Protein AF-A0A921U6K7-F1 (afdb_monomer)

Foldseek 3Di:
DDPPPPPPPDPPLLDPPDPVVLVVLLVLLVVLLPCLCVVPVVCSDSVNLSVLCSVVSNDSVSSSVVVVVVSVVCVVVVLVPQDPVNQDVQVVVLCQKDWDPDAPPVRATEIEGEVLRDGPDDPVSVVSVVSNVVVVSQVVCPPPPDSDYHYHYDCVNPDPVPDPDDPDPDDD

Sequence (172 aa):
MTYLLKSRSEPTQLLPASSEEQQRKINEVRELLGDLPTEMPNFLSDATIRRFLRARNWSTTKATKSLKETTSWRRHYKPEKIRWESIADSENEAKRAYIPDYLDKNGRMVFVTLPAIKTKTSEKDHLKYLVYNLETLLMYSEDAEEECIVWISDFQGWAISNNKTFPRATNE

Organism: Sorghum bicolor (NCBI:txid4558)

Radius of gyration: 19.39 Å; Cα contacts (8 Å, |Δi|>4): 149; chains: 1; bounding box: 47×39×42 Å

Solvent-accessible surface area (backbone atoms only — not comparable to full-atom values): 10598 Å² total; per-residue (Å²): 138,83,81,75,78,73,76,72,73,73,76,78,72,61,65,64,93,42,73,67,53,48,52,51,48,45,50,52,29,48,62,77,51,55,70,52,43,77,77,40,48,85,68,57,29,74,68,47,47,47,50,41,21,60,78,40,59,59,31,48,70,58,20,41,53,52,52,53,53,50,50,53,48,40,72,74,70,38,65,91,71,63,49,76,90,74,48,60,65,64,57,60,75,59,56,35,53,49,69,65,99,56,58,48,100,83,70,27,50,40,39,40,33,32,78,45,59,84,68,96,68,52,73,67,53,54,51,50,50,50,52,41,52,53,56,52,51,51,67,74,36,75,84,45,96,61,85,53,72,45,78,46,74,50,57,74,87,53,54,82,90,70,62,78,78,72,80,73,84,74,87,127

Structure (mmCIF, N/CA/C/O backbone):
data_AF-A0A921U6K7-F1
#
_entry.id   AF-A0A921U6K7-F1
#
loop_
_atom_site.group_PDB
_atom_site.id
_atom_site.type_symbol
_atom_site.label_atom_id
_atom_site.label_alt_id
_atom_site.label_comp_id
_atom_site.label_asym_id
_atom_site.label_entity_id
_atom_site.label_seq_id
_atom_site.pdbx_PDB_ins_code
_atom_site.Cartn_x
_atom_site.Cartn_y
_atom_site.Cartn_z
_atom_site.occupancy
_atom_site.B_iso_or_equiv
_atom_site.auth_seq_id
_atom_site.auth_comp_id
_atom_site.auth_asym_id
_atom_site.auth_atom_id
_atom_site.pdbx_PDB_model_num
ATOM 1 N N . MET A 1 1 ? 28.336 -23.690 16.631 1.00 35.72 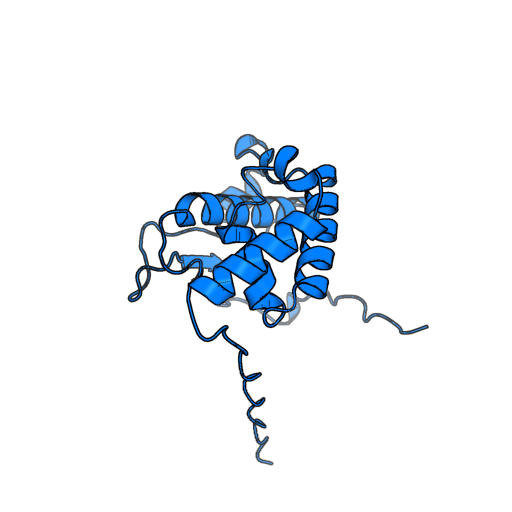1 MET A N 1
ATOM 2 C CA . MET A 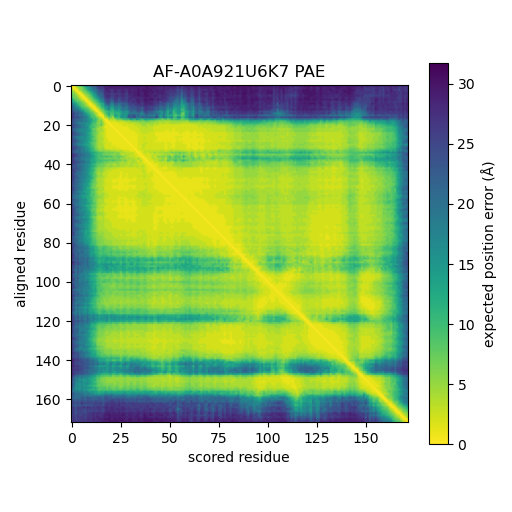1 1 ? 27.828 -22.314 16.829 1.00 35.72 1 MET A CA 1
ATOM 3 C C . MET A 1 1 ? 26.431 -22.247 16.227 1.00 35.72 1 MET A C 1
ATOM 5 O O . MET A 1 1 ? 26.268 -21.927 15.059 1.00 35.72 1 MET A O 1
ATOM 9 N N . THR A 1 2 ? 25.437 -22.692 16.990 1.00 33.91 2 THR A N 1
ATOM 10 C CA . THR A 1 2 ? 24.021 -22.731 16.609 1.00 33.91 2 THR A CA 1
ATOM 11 C C . THR A 1 2 ? 23.442 -21.339 16.820 1.00 33.91 2 THR A C 1
ATOM 13 O O . THR A 1 2 ? 23.264 -20.904 17.956 1.00 33.91 2 THR A O 1
ATOM 16 N N . TYR A 1 3 ? 23.181 -20.612 15.736 1.00 43.56 3 TYR A N 1
ATOM 17 C CA . TYR A 1 3 ? 22.435 -19.362 15.819 1.00 43.56 3 TYR A CA 1
ATOM 18 C C . TYR A 1 3 ? 20.974 -19.710 16.091 1.00 43.56 3 TYR A C 1
ATOM 20 O O . TYR A 1 3 ? 20.212 -20.031 15.181 1.00 43.56 3 TYR A O 1
ATOM 28 N N . LEU A 1 4 ? 20.612 -19.704 17.375 1.00 46.97 4 LEU A N 1
ATOM 29 C CA . LEU A 1 4 ? 19.230 -19.721 17.826 1.00 46.97 4 LEU A CA 1
ATOM 30 C C . LEU A 1 4 ? 18.518 -18.537 17.156 1.00 46.97 4 LEU A C 1
ATOM 32 O O . LEU A 1 4 ? 18.721 -17.380 17.533 1.00 46.97 4 LEU A O 1
ATOM 36 N N . LEU A 1 5 ? 17.682 -18.825 16.158 1.00 47.53 5 LEU A N 1
ATOM 37 C CA . LEU A 1 5 ? 16.597 -17.940 15.761 1.00 47.53 5 LEU A CA 1
ATOM 38 C C . LEU A 1 5 ? 15.717 -17.794 16.999 1.00 47.53 5 LEU A C 1
ATOM 40 O O . LEU A 1 5 ? 14.878 -18.643 17.290 1.00 47.53 5 LEU A O 1
ATOM 44 N N . LYS A 1 6 ? 15.960 -16.743 17.782 1.00 36.84 6 LYS A N 1
ATOM 45 C CA . LYS A 1 6 ? 15.029 -16.314 18.816 1.00 36.84 6 LYS A CA 1
ATOM 46 C C . LYS A 1 6 ? 13.746 -15.992 18.064 1.00 36.84 6 LYS A C 1
ATOM 48 O O . LYS A 1 6 ? 13.697 -14.984 17.358 1.00 36.84 6 LYS A O 1
ATOM 53 N N . SER A 1 7 ? 12.760 -16.886 18.136 1.00 40.59 7 SER A N 1
ATOM 54 C CA . SER A 1 7 ? 11.432 -16.638 17.594 1.00 40.59 7 SER A CA 1
ATOM 55 C C . SER A 1 7 ? 10.987 -15.311 18.182 1.00 40.59 7 SER A C 1
ATOM 57 O O . SER A 1 7 ? 10.797 -15.188 19.396 1.00 40.59 7 SER A O 1
ATOM 59 N N . ARG A 1 8 ? 10.924 -14.281 17.340 1.00 40.19 8 ARG A N 1
ATOM 60 C CA . ARG A 1 8 ? 10.270 -13.033 17.698 1.00 40.19 8 ARG A CA 1
ATOM 61 C C . ARG A 1 8 ? 8.877 -13.465 18.130 1.00 40.19 8 ARG A C 1
ATOM 63 O O . ARG A 1 8 ? 8.170 -14.051 17.318 1.00 40.19 8 ARG A O 1
ATOM 70 N N . SER A 1 9 ? 8.542 -13.288 19.408 1.00 44.34 9 SER A N 1
ATOM 71 C CA . SER A 1 9 ? 7.172 -13.474 19.870 1.00 44.34 9 SER A CA 1
ATOM 72 C C . SER A 1 9 ? 6.302 -12.703 18.892 1.00 44.34 9 SER A C 1
ATOM 74 O O . SER A 1 9 ? 6.539 -11.500 18.708 1.00 44.34 9 SER A O 1
ATOM 76 N N . GLU A 1 10 ? 5.390 -13.392 18.206 1.00 42.91 10 GLU A N 1
ATOM 77 C CA . GLU A 1 10 ? 4.382 -12.707 17.412 1.00 42.91 10 GLU A CA 1
ATOM 78 C C . GLU A 1 10 ? 3.791 -11.633 18.323 1.00 42.91 10 GLU A C 1
ATOM 80 O O . GLU A 1 10 ? 3.433 -11.947 19.464 1.00 42.91 10 GLU A O 1
ATOM 85 N N . PRO A 1 11 ? 3.794 -10.349 17.923 1.00 43.12 11 PRO A N 1
ATOM 86 C CA . PRO A 1 11 ? 3.078 -9.363 18.703 1.00 43.12 11 PRO A CA 1
ATOM 87 C C . PRO A 1 11 ? 1.648 -9.880 18.768 1.00 43.12 11 PRO A C 1
ATOM 89 O O . PRO A 1 11 ? 1.015 -10.002 17.720 1.00 43.12 11 PRO A O 1
ATOM 92 N N . THR A 1 12 ? 1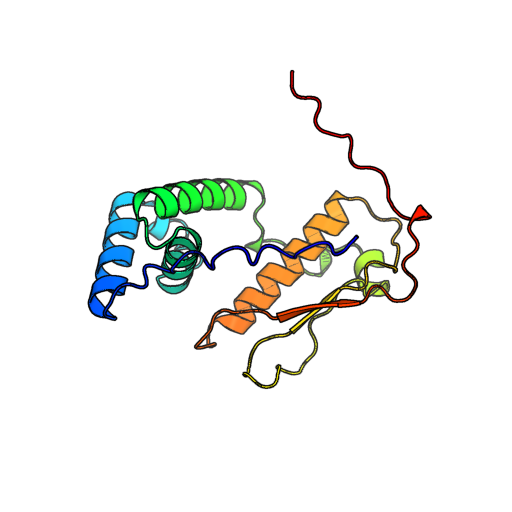.186 -10.252 19.966 1.00 44.00 12 THR A N 1
ATOM 93 C CA . THR A 1 12 ? -0.192 -10.668 20.203 1.00 44.00 12 THR A CA 1
ATOM 94 C C . THR A 1 12 ? -1.061 -9.597 19.572 1.00 44.00 12 THR A C 1
ATOM 96 O O . THR A 1 12 ? -1.116 -8.467 20.066 1.00 44.00 12 THR A O 1
ATOM 99 N N . GLN A 1 13 ? -1.643 -9.902 18.413 1.00 54.22 13 GLN A N 1
ATOM 100 C CA . GLN A 1 13 ? -2.524 -8.964 17.753 1.00 54.22 13 GLN A CA 1
ATOM 101 C C . GLN A 1 13 ? -3.701 -8.817 18.708 1.00 54.22 13 GLN A C 1
ATOM 103 O O . GLN A 1 13 ? -4.446 -9.768 18.929 1.00 54.22 13 GLN A O 1
ATOM 108 N N . LEU A 1 14 ? -3.828 -7.642 19.327 1.00 58.09 14 LEU A N 1
ATOM 109 C CA . LEU A 1 14 ? -5.025 -7.236 20.056 1.00 58.09 14 LEU A CA 1
ATOM 110 C C . LEU A 1 14 ? -6.133 -7.048 19.016 1.00 58.09 14 LEU A C 1
ATOM 112 O O . LEU A 1 14 ? -6.479 -5.924 18.654 1.00 58.09 14 LEU A O 1
ATOM 116 N N . LEU A 1 15 ? -6.596 -8.154 18.440 1.00 62.56 15 LEU A N 1
ATOM 117 C CA . LEU A 1 15 ? -7.763 -8.186 17.584 1.00 62.56 15 LEU A CA 1
ATOM 118 C C . LEU A 1 15 ? -8.952 -7.791 18.472 1.00 62.56 15 LEU A C 1
ATOM 120 O O . LEU A 1 15 ? -9.125 -8.387 19.537 1.00 62.56 15 LEU A O 1
ATOM 124 N N . PRO A 1 16 ? -9.740 -6.771 18.095 1.00 61.25 16 PRO A N 1
ATOM 125 C CA . PRO A 1 16 ? -10.990 -6.463 18.765 1.00 61.25 16 PRO A CA 1
ATOM 126 C C . PRO A 1 16 ? -11.854 -7.714 18.758 1.00 61.25 16 PRO A C 1
ATOM 128 O O . PRO A 1 16 ? -11.897 -8.432 17.754 1.00 61.25 16 PRO A O 1
ATOM 131 N N . ALA A 1 17 ? -12.510 -7.974 19.882 1.00 65.38 17 ALA A N 1
ATOM 132 C CA . ALA A 1 17 ? -13.136 -9.263 20.139 1.00 65.38 17 ALA A CA 1
ATOM 133 C C . ALA A 1 17 ? -14.384 -9.502 19.268 1.00 65.38 17 ALA A C 1
ATOM 135 O O . ALA A 1 17 ? -14.794 -10.648 19.097 1.00 65.38 17 ALA A O 1
ATOM 136 N N . SER A 1 18 ? -14.979 -8.442 18.701 1.00 84.25 18 SER A N 1
ATOM 137 C CA . SER A 1 18 ? -16.191 -8.508 17.875 1.00 84.25 18 SER A CA 1
ATOM 138 C C . SER A 1 18 ? -16.169 -7.541 16.683 1.00 84.25 18 SER A C 1
ATOM 140 O O . SER A 1 18 ? -15.473 -6.523 16.694 1.00 84.25 18 SER A O 1
ATOM 142 N N . SER A 1 19 ? -16.981 -7.836 15.659 1.00 86.69 19 SER A N 1
ATOM 143 C CA . SER A 1 19 ? -17.200 -6.959 14.493 1.00 86.69 19 SER A CA 1
ATOM 144 C C . SER A 1 19 ? -17.686 -5.558 14.901 1.00 86.69 19 SER A C 1
ATOM 146 O O . SER A 1 19 ? -17.226 -4.551 14.363 1.00 86.69 19 SER A O 1
ATOM 148 N N . GLU A 1 20 ? -18.532 -5.476 15.930 1.00 91.44 20 GLU A N 1
ATOM 149 C CA . GLU A 1 20 ? -19.031 -4.210 16.480 1.00 91.44 20 GLU A CA 1
ATOM 150 C C . GLU A 1 20 ? -17.907 -3.352 17.074 1.00 91.44 20 GLU A C 1
ATOM 152 O O . GLU A 1 20 ? -17.852 -2.141 16.850 1.00 91.44 20 GLU A O 1
ATOM 157 N N . GLU A 1 21 ? -16.964 -3.968 17.795 1.00 91.56 21 GLU A N 1
ATOM 158 C CA . GLU A 1 21 ? -15.826 -3.247 18.362 1.00 91.56 21 GLU A CA 1
ATOM 159 C C . GLU A 1 21 ? -14.890 -2.720 17.263 1.00 91.56 21 GLU A C 1
ATOM 161 O O . GLU A 1 21 ? -14.382 -1.597 17.358 1.00 91.56 21 GLU A O 1
ATOM 166 N N . GLN A 1 22 ? -14.699 -3.500 16.192 1.00 91.25 22 GLN A N 1
ATOM 167 C CA . GLN A 1 22 ? -13.954 -3.051 15.016 1.00 91.25 22 GLN A CA 1
ATOM 168 C C . GLN A 1 22 ? -14.621 -1.829 14.380 1.00 91.25 22 GLN A C 1
ATOM 170 O O . GLN A 1 22 ? -13.938 -0.835 14.120 1.00 91.25 22 GLN A O 1
ATOM 175 N N . GLN A 1 23 ? -15.944 -1.868 14.193 1.00 94.25 23 GLN A N 1
ATOM 176 C CA . GLN A 1 23 ? -16.688 -0.753 13.610 1.00 94.25 23 GLN A CA 1
ATOM 177 C C . GLN A 1 23 ? -16.638 0.496 14.497 1.00 94.25 23 GLN A C 1
ATOM 179 O O . GLN A 1 23 ? -16.431 1.599 13.990 1.00 94.25 23 GLN A O 1
ATOM 184 N N . ARG A 1 24 ? -16.729 0.337 15.824 1.00 95.81 24 ARG A N 1
ATOM 185 C CA . ARG A 1 24 ? -16.574 1.450 16.773 1.00 95.81 24 ARG A CA 1
ATOM 186 C C . ARG A 1 24 ? -15.219 2.141 16.612 1.00 95.81 24 ARG A C 1
ATOM 188 O O . ARG A 1 24 ? -15.168 3.364 16.536 1.00 95.81 24 ARG A O 1
ATOM 195 N N . LYS A 1 25 ? -14.129 1.371 16.515 1.00 96.19 25 LYS A N 1
ATOM 196 C CA . LYS A 1 25 ? -12.780 1.931 16.321 1.00 96.19 25 LYS A CA 1
ATOM 197 C C . LYS A 1 25 ? -12.615 2.618 14.967 1.00 96.19 25 LYS A C 1
ATOM 199 O O . LYS A 1 25 ? -11.897 3.611 14.885 1.00 96.19 25 LYS A O 1
ATOM 204 N N . ILE A 1 26 ? -13.257 2.110 13.915 1.00 95.50 26 ILE A N 1
ATOM 205 C CA . ILE A 1 26 ? -13.253 2.771 12.604 1.00 95.50 26 ILE A CA 1
ATOM 206 C C . ILE A 1 26 ? -13.964 4.127 12.688 1.00 95.50 26 ILE A C 1
ATOM 208 O O . ILE A 1 26 ? -13.420 5.126 12.218 1.00 95.50 26 ILE A O 1
ATOM 212 N N . ASN A 1 27 ? -15.128 4.182 13.338 1.00 96.19 27 ASN A N 1
ATOM 213 C CA . ASN A 1 27 ? -15.878 5.424 13.528 1.00 96.19 27 ASN A CA 1
ATOM 214 C C . ASN A 1 27 ? -15.092 6.444 14.371 1.00 96.19 27 ASN A C 1
ATOM 216 O O . ASN A 1 27 ? -14.997 7.601 13.979 1.00 96.19 27 ASN A O 1
ATOM 220 N N . GLU A 1 28 ? -14.434 6.007 15.448 1.00 97.38 28 GLU A N 1
ATOM 221 C CA . GLU A 1 28 ? -13.559 6.872 16.256 1.00 97.38 28 GLU A CA 1
ATOM 222 C C . GLU A 1 28 ? -12.417 7.470 15.414 1.00 97.38 28 GLU A C 1
ATOM 224 O O . GLU A 1 28 ? -12.132 8.664 15.486 1.00 97.38 28 GLU A O 1
ATOM 229 N N . VAL A 1 29 ? -11.773 6.668 14.555 1.00 97.62 29 VAL A N 1
ATOM 230 C CA . VAL A 1 29 ? -10.746 7.187 13.638 1.00 97.62 29 VAL A CA 1
ATOM 231 C C . VAL A 1 29 ? -11.338 8.188 12.645 1.00 97.62 29 VAL A C 1
ATOM 233 O O . VAL A 1 29 ? -10.699 9.205 12.383 1.00 97.62 29 VAL A O 1
ATOM 236 N N . ARG A 1 30 ? -12.543 7.951 12.110 1.00 95.75 30 ARG A N 1
ATOM 237 C CA . ARG A 1 30 ? -13.216 8.918 11.223 1.00 95.75 30 ARG A CA 1
ATOM 238 C C . ARG A 1 30 ? -13.439 10.260 11.908 1.00 95.75 30 ARG A C 1
ATOM 240 O O . ARG A 1 30 ? -13.102 11.284 11.324 1.00 95.75 30 ARG A O 1
ATOM 247 N N . GLU A 1 31 ? -13.924 10.252 13.144 1.00 96.12 31 GLU A N 1
ATOM 248 C CA . GLU A 1 31 ? -14.103 11.475 13.933 1.00 96.12 31 GLU A CA 1
ATOM 249 C C . GLU A 1 31 ? -12.769 12.216 14.127 1.00 96.12 31 GLU A C 1
ATOM 251 O O . GLU A 1 31 ? -12.680 13.419 13.888 1.00 96.12 31 GLU A O 1
ATOM 256 N N . LEU A 1 32 ? -11.689 11.497 14.461 1.00 97.06 32 LEU A N 1
ATOM 257 C CA . LEU A 1 32 ?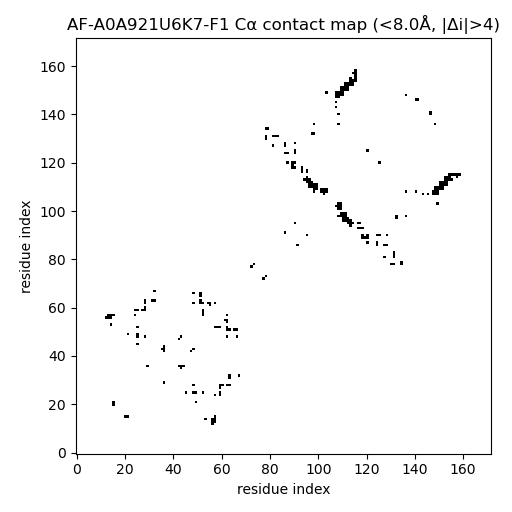 -10.349 12.080 14.639 1.00 97.06 32 LEU A CA 1
ATOM 258 C C . LEU A 1 32 ? -9.711 12.606 13.336 1.00 97.06 32 LEU A C 1
ATOM 260 O O . LEU A 1 32 ? -8.780 13.431 13.372 1.00 97.06 32 LEU A O 1
ATOM 264 N N . LEU A 1 33 ? -10.159 12.110 12.181 1.00 95.94 33 LEU A N 1
ATOM 265 C CA . LEU A 1 33 ? -9.744 12.591 10.865 1.00 95.94 33 LEU A CA 1
ATOM 266 C C . LEU A 1 33 ? -10.451 13.895 10.465 1.00 95.94 33 LEU A C 1
ATOM 268 O O . LEU A 1 33 ? -9.894 14.622 9.641 1.00 95.94 33 LEU A O 1
ATOM 272 N N . GLY A 1 34 ? -11.599 14.224 11.066 1.00 93.19 34 GLY A N 1
ATOM 273 C CA . GLY A 1 34 ? -12.382 15.416 10.729 1.00 93.19 34 GLY A CA 1
ATOM 274 C C . GLY A 1 34 ? -12.876 15.370 9.283 1.00 93.19 34 GLY A C 1
ATOM 275 O O . GLY A 1 34 ? -13.397 14.350 8.845 1.00 93.19 34 GLY A O 1
ATOM 276 N N . ASP A 1 35 ? -12.656 16.443 8.521 1.00 90.88 35 ASP A N 1
ATOM 277 C CA . ASP A 1 35 ? -13.157 16.578 7.141 1.00 90.88 35 ASP A CA 1
ATOM 278 C C . ASP A 1 35 ? -12.333 15.824 6.081 1.00 90.88 35 ASP A C 1
ATOM 280 O O . ASP A 1 35 ? -12.715 15.773 4.911 1.00 90.88 35 ASP A O 1
ATOM 284 N N . LEU A 1 36 ? -11.201 15.217 6.456 1.00 87.81 36 LEU A N 1
ATOM 285 C CA . LEU A 1 36 ? -10.327 14.506 5.511 1.00 87.81 36 LEU A CA 1
ATOM 286 C C . LEU A 1 36 ? -11.041 13.407 4.696 1.00 87.81 36 LEU A C 1
ATOM 288 O O . LEU A 1 36 ? -10.774 13.317 3.496 1.00 87.81 36 LEU A O 1
ATOM 292 N N . PRO A 1 37 ? -11.939 12.579 5.271 1.00 82.12 37 PRO A N 1
ATOM 293 C CA . PRO A 1 37 ? -12.675 11.573 4.506 1.00 82.12 37 PRO A CA 1
ATOM 294 C C . PRO A 1 37 ? -13.568 12.170 3.414 1.00 82.12 37 PRO A C 1
ATOM 296 O O . PRO A 1 37 ? -13.780 11.519 2.398 1.00 82.12 37 PRO A O 1
ATOM 299 N N . THR A 1 38 ? -14.040 13.409 3.574 1.00 83.94 38 THR A N 1
ATOM 300 C CA . THR A 1 38 ? -14.814 14.120 2.544 1.00 83.94 38 THR A CA 1
ATOM 301 C C . THR A 1 38 ? -13.933 14.535 1.365 1.00 83.94 38 THR A C 1
ATOM 303 O O . THR A 1 38 ? -14.388 14.556 0.225 1.00 83.94 38 THR A O 1
ATOM 306 N N . GLU A 1 39 ? -12.656 14.834 1.614 1.00 86.31 39 GLU A N 1
ATOM 307 C CA . GLU A 1 39 ? -11.693 15.200 0.570 1.00 86.31 39 GLU A CA 1
ATOM 308 C C . GLU A 1 39 ? -11.223 13.989 -0.248 1.00 86.31 39 GLU A C 1
ATOM 310 O O . GLU A 1 39 ? -11.048 14.088 -1.463 1.00 86.31 39 GLU A O 1
ATOM 315 N N . MET A 1 40 ? -11.004 12.843 0.406 1.00 88.19 40 MET A N 1
ATOM 316 C CA . MET A 1 40 ? -10.483 11.627 -0.230 1.00 88.19 40 MET A CA 1
ATOM 317 C C . MET A 1 40 ? -11.332 10.386 0.097 1.00 88.19 40 MET A C 1
ATOM 319 O O . MET A 1 40 ? -10.802 9.423 0.664 1.00 88.19 40 MET A O 1
ATOM 323 N N . PRO A 1 41 ? -12.625 10.364 -0.279 1.00 86.50 41 PRO A N 1
ATOM 324 C CA . PRO A 1 41 ? -13.568 9.328 0.152 1.00 86.50 41 PRO A CA 1
ATOM 325 C C . PRO A 1 41 ? -13.171 7.923 -0.309 1.00 86.50 41 PRO A C 1
ATOM 327 O O . PRO A 1 41 ? -13.255 6.978 0.469 1.00 86.50 41 PRO A O 1
ATOM 330 N N . ASN A 1 42 ? -12.652 7.791 -1.535 1.00 86.00 42 ASN A N 1
ATOM 331 C CA . ASN A 1 42 ? -12.233 6.494 -2.078 1.00 86.00 42 ASN A CA 1
ATOM 332 C C . ASN A 1 42 ? -11.049 5.904 -1.297 1.00 86.00 42 ASN A C 1
ATOM 334 O O . ASN A 1 42 ? -11.003 4.707 -1.031 1.00 86.00 42 ASN A O 1
ATOM 338 N N . PHE A 1 43 ? -10.086 6.747 -0.904 1.00 89.94 43 PHE A N 1
ATOM 339 C CA . PHE A 1 43 ? -8.929 6.290 -0.137 1.00 89.94 43 PHE A CA 1
ATOM 340 C C . PHE A 1 43 ? -9.291 6.038 1.329 1.00 89.94 43 PHE A C 1
ATOM 342 O O . PHE A 1 43 ? -8.894 5.017 1.878 1.00 89.94 43 PHE A O 1
ATOM 349 N N . LEU A 1 44 ? -10.052 6.931 1.969 1.00 92.50 44 LEU A N 1
ATOM 350 C CA . LEU A 1 44 ? -10.406 6.859 3.395 1.00 92.50 44 LEU A CA 1
ATOM 351 C C . LEU A 1 44 ? -11.685 6.038 3.656 1.00 92.50 44 LEU A C 1
ATOM 353 O O . LEU A 1 44 ? -12.512 6.390 4.501 1.00 92.50 44 LEU A O 1
ATOM 357 N N . SER A 1 45 ? -11.826 4.918 2.947 1.00 90.94 45 SER A N 1
ATOM 358 C CA . SER A 1 45 ? -12.893 3.932 3.138 1.00 90.94 45 SER A CA 1
ATOM 359 C C . SER A 1 45 ? -12.755 3.168 4.469 1.00 90.94 45 SER A C 1
ATOM 361 O O . SER A 1 45 ? -11.685 3.154 5.087 1.00 90.94 45 SER A O 1
ATOM 363 N N . ASP A 1 46 ? -13.824 2.486 4.912 1.00 90.69 46 ASP A N 1
ATOM 364 C CA . ASP A 1 46 ? -13.784 1.597 6.095 1.00 90.69 46 ASP A CA 1
ATOM 365 C C . ASP A 1 46 ? -12.658 0.563 5.987 1.00 90.69 46 ASP A C 1
ATOM 367 O O . ASP A 1 46 ? -11.933 0.312 6.950 1.00 90.69 46 ASP A O 1
ATOM 371 N N . ALA A 1 47 ? -12.506 -0.002 4.790 1.00 87.62 47 ALA A N 1
ATOM 372 C CA . ALA A 1 47 ? -11.489 -0.971 4.412 1.00 87.62 47 ALA A CA 1
ATOM 373 C C . ALA A 1 47 ? -10.068 -0.431 4.671 1.00 87.62 47 ALA A C 1
ATOM 375 O O . ALA A 1 47 ? -9.299 -1.009 5.447 1.00 87.62 47 ALA A O 1
ATOM 376 N N . THR A 1 48 ? -9.740 0.753 4.143 1.00 90.62 48 THR A N 1
ATOM 377 C CA . THR A 1 48 ? -8.436 1.387 4.392 1.00 90.62 48 THR A CA 1
ATOM 378 C C . THR A 1 48 ? -8.237 1.735 5.864 1.00 90.62 48 THR A C 1
ATOM 380 O O . THR A 1 48 ? -7.176 1.449 6.425 1.00 90.62 48 THR A O 1
ATOM 383 N N . ILE A 1 49 ? -9.240 2.311 6.534 1.00 93.62 49 ILE A N 1
ATOM 384 C CA . ILE A 1 49 ? -9.125 2.651 7.961 1.00 93.62 49 ILE A CA 1
ATOM 385 C C . ILE A 1 49 ? -8.853 1.388 8.789 1.00 93.62 49 ILE A C 1
ATOM 387 O O . ILE A 1 49 ? -7.968 1.386 9.653 1.00 93.62 49 ILE A O 1
ATOM 391 N N . ARG A 1 50 ? -9.533 0.281 8.474 1.00 91.94 50 ARG A N 1
ATOM 392 C CA . ARG A 1 50 ? -9.313 -1.027 9.099 1.00 91.94 50 ARG A CA 1
ATOM 393 C C . ARG A 1 50 ? -7.886 -1.531 8.882 1.00 91.94 50 ARG A C 1
ATOM 395 O O . ARG A 1 50 ? -7.283 -2.024 9.835 1.00 91.94 50 ARG A O 1
ATOM 402 N N . ARG A 1 51 ? -7.294 -1.375 7.690 1.00 89.69 51 ARG A N 1
ATOM 403 C CA . ARG A 1 51 ? -5.873 -1.724 7.446 1.00 89.69 51 ARG A CA 1
ATOM 404 C C . ARG A 1 51 ? -4.927 -0.951 8.346 1.00 89.69 51 ARG A C 1
ATOM 406 O O . ARG A 1 51 ? -4.052 -1.548 8.972 1.00 89.69 51 ARG A O 1
ATOM 413 N N . PHE A 1 52 ? -5.118 0.361 8.446 1.00 93.75 52 PHE A N 1
ATOM 414 C CA . PHE A 1 52 ? -4.278 1.208 9.292 1.00 93.75 52 PHE A CA 1
ATOM 415 C C . PHE A 1 52 ? -4.449 0.878 10.778 1.00 93.75 52 PHE A C 1
ATOM 417 O O . PHE A 1 52 ? -3.461 0.863 11.515 1.00 93.75 52 PHE A O 1
ATOM 424 N N . LEU A 1 53 ? -5.666 0.540 11.214 1.00 94.06 53 LEU A N 1
ATOM 425 C CA . LEU A 1 53 ? -5.918 0.026 12.560 1.00 94.06 53 LEU A CA 1
ATOM 426 C C . LEU A 1 53 ? -5.173 -1.290 12.799 1.00 94.06 53 LEU A C 1
ATOM 428 O O . LEU A 1 53 ? -4.403 -1.364 13.756 1.00 94.06 53 LEU A O 1
ATOM 432 N N . ARG A 1 54 ? -5.313 -2.289 11.917 1.00 90.94 54 ARG A N 1
ATOM 433 C CA . ARG A 1 54 ? -4.595 -3.575 12.022 1.00 90.94 54 ARG A CA 1
ATOM 434 C C . ARG A 1 54 ? -3.078 -3.371 12.117 1.00 90.94 54 ARG A C 1
ATOM 436 O O . ARG A 1 54 ? -2.453 -3.871 13.049 1.00 90.94 54 ARG A O 1
ATOM 443 N N . ALA A 1 55 ? -2.499 -2.553 11.236 1.00 91.31 55 ALA A N 1
ATOM 444 C CA . ALA A 1 55 ? -1.061 -2.261 11.210 1.00 91.31 55 ALA A CA 1
ATOM 445 C C . ALA A 1 55 ? -0.546 -1.519 12.460 1.00 91.31 55 ALA A C 1
ATOM 447 O O . ALA A 1 55 ? 0.650 -1.535 12.758 1.00 91.31 55 ALA A O 1
ATOM 448 N N . ARG A 1 56 ? -1.435 -0.846 13.199 1.00 94.62 56 ARG A N 1
ATOM 449 C CA . ARG A 1 56 ? -1.114 -0.099 14.422 1.00 94.62 56 ARG A CA 1
ATOM 450 C C . ARG A 1 56 ? -1.680 -0.758 15.682 1.00 94.62 56 ARG A C 1
ATOM 452 O O . ARG A 1 56 ? -1.877 -0.067 16.682 1.00 94.62 56 ARG A O 1
ATOM 459 N N . ASN A 1 57 ? -1.901 -2.076 15.655 1.00 91.31 57 ASN A N 1
ATOM 460 C CA . ASN A 1 57 ? -2.433 -2.863 16.776 1.00 91.31 57 ASN A CA 1
ATOM 461 C C . ASN A 1 57 ? -3.735 -2.269 17.344 1.00 91.31 57 ASN A C 1
ATOM 463 O O . ASN A 1 57 ? -3.900 -2.142 18.555 1.00 91.31 57 ASN A O 1
ATOM 467 N N . TRP A 1 58 ? -4.627 -1.831 16.454 1.00 93.81 58 TRP A N 1
ATOM 468 C CA . TRP A 1 58 ? -5.929 -1.239 16.761 1.00 93.81 58 TRP A CA 1
ATOM 469 C C . TRP A 1 58 ? -5.884 -0.015 17.688 1.00 93.81 58 TRP A C 1
ATOM 471 O O . TRP A 1 58 ? -6.846 0.261 18.411 1.00 93.81 58 TRP A O 1
ATOM 481 N N . SER A 1 59 ? -4.774 0.730 17.659 1.00 95.81 59 SER A N 1
ATOM 482 C CA . SER A 1 59 ? -4.639 2.042 18.292 1.00 95.81 59 SER A CA 1
ATOM 483 C C . SER A 1 59 ? -5.177 3.128 17.360 1.00 95.81 59 SER A C 1
ATOM 485 O O . SER A 1 59 ? -4.566 3.428 16.332 1.00 95.81 59 SER A O 1
ATOM 487 N N . THR A 1 60 ? -6.300 3.740 17.737 1.00 97.38 60 THR A N 1
ATOM 488 C CA . THR A 1 60 ? -6.981 4.790 16.958 1.00 97.38 60 THR A CA 1
ATOM 489 C C . THR A 1 60 ? -6.107 6.027 16.777 1.00 97.38 60 THR A C 1
ATOM 491 O O . THR A 1 60 ? -5.980 6.540 15.666 1.00 97.38 60 THR A O 1
ATOM 494 N N . THR A 1 61 ? -5.382 6.441 17.817 1.00 97.62 61 THR A N 1
ATOM 495 C CA . THR A 1 61 ? -4.443 7.572 17.766 1.00 97.62 61 THR A CA 1
ATOM 496 C C . THR A 1 61 ? -3.286 7.339 16.788 1.00 97.62 61 THR A C 1
ATOM 498 O O . THR A 1 61 ? -3.001 8.192 15.942 1.00 97.62 61 THR A O 1
ATOM 501 N N . LYS A 1 62 ? -2.636 6.166 16.843 1.00 97.94 62 LYS A N 1
ATOM 502 C CA . LYS A 1 62 ? -1.533 5.812 15.931 1.00 97.94 62 LYS A CA 1
ATOM 503 C C . LYS A 1 62 ? -2.019 5.629 14.494 1.00 97.94 62 LYS A C 1
ATOM 505 O O . LYS A 1 62 ? -1.347 6.093 13.574 1.00 97.94 62 LYS A O 1
ATOM 510 N N . ALA A 1 63 ? -3.168 4.980 14.304 1.00 97.44 63 ALA A N 1
ATOM 511 C CA . ALA A 1 63 ? -3.778 4.800 12.990 1.00 97.44 63 ALA A CA 1
ATOM 512 C C . ALA A 1 63 ? -4.130 6.153 12.357 1.00 97.44 63 ALA A C 1
ATOM 514 O O . ALA A 1 63 ? -3.718 6.415 11.229 1.00 97.44 63 ALA A O 1
ATOM 515 N N . THR A 1 64 ? -4.774 7.047 13.113 1.00 98.19 64 THR A N 1
ATOM 516 C CA . THR A 1 64 ? -5.112 8.410 12.668 1.00 98.19 64 THR A CA 1
ATOM 517 C C . THR A 1 64 ? -3.869 9.182 12.240 1.00 98.19 64 THR A C 1
ATOM 519 O O . THR A 1 64 ? -3.856 9.776 11.164 1.00 98.19 64 THR A O 1
ATOM 522 N N . LYS A 1 65 ? -2.798 9.163 13.049 1.00 98.12 65 LYS A N 1
ATOM 523 C CA . LYS A 1 65 ? -1.540 9.839 12.701 1.00 98.12 65 LYS A CA 1
ATOM 524 C C . LYS A 1 65 ? -0.986 9.332 11.366 1.00 98.12 65 LYS A C 1
ATOM 526 O O . LYS A 1 65 ? -0.694 10.136 10.487 1.00 98.12 65 LYS A O 1
ATOM 531 N N . SER A 1 66 ? -0.898 8.011 11.197 1.00 97.69 66 SER A N 1
ATOM 532 C CA . SER A 1 66 ? -0.415 7.413 9.947 1.00 97.69 66 SER A CA 1
ATOM 533 C C . SER A 1 66 ? -1.316 7.725 8.753 1.00 97.69 66 SER A C 1
ATOM 535 O O . SER A 1 66 ? -0.802 8.028 7.685 1.00 97.69 66 SER A O 1
ATOM 537 N N . LEU A 1 67 ? -2.641 7.724 8.926 1.00 97.06 67 LEU A N 1
ATOM 538 C CA . LEU A 1 67 ? -3.578 8.107 7.866 1.00 97.06 67 LEU A CA 1
ATOM 539 C C . LEU A 1 67 ? -3.379 9.565 7.435 1.00 97.06 67 LEU A C 1
ATOM 541 O O . LEU A 1 67 ? -3.354 9.840 6.236 1.00 97.06 67 LEU A O 1
ATOM 545 N N . LYS A 1 68 ? -3.173 10.496 8.376 1.00 97.06 68 LYS A N 1
ATOM 546 C CA . LYS A 1 68 ? -2.885 11.910 8.065 1.00 97.06 68 LYS A CA 1
ATOM 547 C C . LYS A 1 68 ? -1.567 12.072 7.301 1.00 97.06 68 LYS A C 1
ATOM 549 O O . LYS A 1 68 ? -1.524 12.800 6.310 1.00 97.06 68 LYS A O 1
ATOM 554 N N . GLU A 1 69 ? -0.518 11.363 7.715 1.00 97.69 69 GLU A N 1
ATOM 555 C CA . GLU A 1 69 ? 0.783 11.348 7.029 1.00 97.69 69 GLU A CA 1
ATOM 556 C C . GLU A 1 69 ? 0.659 10.791 5.602 1.00 97.69 69 GLU A C 1
ATOM 558 O O . GLU A 1 69 ? 1.107 11.431 4.648 1.00 97.69 69 GLU A O 1
ATOM 563 N N . THR A 1 70 ? -0.018 9.651 5.427 1.00 96.12 70 THR A N 1
ATOM 564 C CA . THR A 1 70 ? -0.256 9.064 4.102 1.00 96.12 70 THR A CA 1
ATOM 565 C C . THR A 1 70 ? -1.118 9.970 3.228 1.00 96.12 70 THR A C 1
ATOM 567 O O . THR A 1 70 ? -0.806 10.141 2.055 1.00 96.12 70 THR A O 1
ATOM 570 N N . THR A 1 71 ? -2.153 10.607 3.780 1.00 95.56 71 THR A N 1
ATOM 571 C CA . THR A 1 71 ? -2.997 11.568 3.046 1.00 95.56 71 THR A CA 1
ATOM 572 C C . THR A 1 71 ? -2.165 12.746 2.537 1.00 95.56 71 THR A C 1
ATOM 574 O O . THR A 1 71 ? -2.253 13.109 1.366 1.00 95.56 71 THR A O 1
ATOM 577 N N . SER A 1 72 ? -1.288 13.303 3.380 1.00 95.94 72 SER A N 1
ATOM 578 C CA . SER A 1 72 ? -0.357 14.364 2.977 1.00 95.94 72 SER A CA 1
ATOM 579 C C . SER A 1 72 ? 0.567 13.917 1.838 1.00 95.94 72 SER A C 1
ATOM 581 O O . SER A 1 72 ? 0.702 14.614 0.829 1.00 95.94 72 SER A O 1
ATOM 583 N N . TRP A 1 73 ? 1.138 12.713 1.947 1.00 96.94 73 TRP A N 1
ATOM 584 C CA . TRP A 1 73 ? 1.956 12.135 0.882 1.00 96.94 73 TRP A CA 1
ATOM 585 C C . TRP A 1 73 ? 1.164 11.948 -0.418 1.00 96.94 73 TRP A C 1
ATOM 587 O O . TRP A 1 73 ? 1.655 12.341 -1.475 1.00 96.94 73 TRP A O 1
ATOM 597 N N . ARG A 1 74 ? -0.074 11.434 -0.360 1.00 95.62 74 ARG A N 1
ATOM 598 C CA . ARG A 1 74 ? -0.928 11.257 -1.548 1.00 95.62 74 ARG A CA 1
ATOM 599 C C . ARG A 1 74 ? -1.253 12.589 -2.220 1.00 95.62 74 ARG A C 1
ATOM 601 O O . ARG A 1 74 ? -1.159 12.667 -3.438 1.00 95.62 74 ARG A O 1
ATOM 608 N N . ARG A 1 75 ? -1.530 13.660 -1.466 1.00 94.50 75 ARG A N 1
ATOM 609 C CA . ARG A 1 75 ? -1.737 15.004 -2.046 1.00 94.50 75 ARG A CA 1
ATOM 610 C C . ARG A 1 75 ? -0.533 15.489 -2.849 1.00 94.50 75 ARG A C 1
ATOM 612 O O . ARG A 1 75 ? -0.699 16.112 -3.900 1.00 94.50 75 ARG A O 1
ATOM 619 N N . HIS A 1 76 ? 0.668 15.231 -2.336 1.00 96.19 76 HIS A N 1
ATOM 620 C CA . HIS A 1 76 ? 1.905 15.663 -2.974 1.00 96.19 76 HIS A CA 1
ATOM 621 C C . HIS A 1 76 ? 2.279 14.772 -4.167 1.00 96.19 76 HIS A C 1
ATOM 623 O O . HIS A 1 76 ? 2.510 15.280 -5.262 1.00 96.19 76 HIS A O 1
ATOM 629 N N . TYR A 1 77 ? 2.312 13.453 -3.960 1.00 96.31 77 TYR A N 1
ATOM 630 C CA . TYR A 1 77 ? 2.801 12.477 -4.935 1.00 96.31 77 TYR A CA 1
ATOM 631 C C . TYR A 1 77 ? 1.762 12.101 -6.001 1.00 96.31 77 TYR A C 1
ATOM 633 O O . TYR A 1 77 ? 2.131 11.823 -7.138 1.00 96.31 77 TYR A O 1
ATOM 641 N N . LYS A 1 78 ? 0.469 12.147 -5.654 1.00 94.94 78 LYS A N 1
ATOM 642 C CA . LYS A 1 78 ? -0.686 11.863 -6.526 1.00 94.94 78 LYS A CA 1
ATOM 643 C C . LYS A 1 78 ? -0.616 10.484 -7.197 1.00 94.94 78 LYS A C 1
ATOM 645 O O . LYS A 1 78 ? -0.652 10.404 -8.429 1.00 94.94 78 LYS A O 1
ATOM 650 N N . PRO A 1 79 ? -0.495 9.395 -6.414 1.00 94.75 79 PRO A N 1
ATOM 651 C CA . PRO A 1 79 ? -0.379 8.040 -6.956 1.00 94.75 79 PRO A CA 1
ATOM 652 C C . PRO A 1 79 ? -1.558 7.656 -7.866 1.00 94.75 79 PRO A C 1
ATOM 654 O O . PRO A 1 79 ? -1.353 7.021 -8.895 1.00 94.75 79 PRO A O 1
ATOM 657 N N . GLU A 1 80 ? -2.766 8.148 -7.578 1.00 91.38 80 GLU A N 1
ATOM 658 C CA . GLU A 1 80 ? -3.976 7.929 -8.382 1.00 91.38 80 GLU A CA 1
ATOM 659 C C . GLU A 1 80 ? -3.920 8.551 -9.790 1.00 91.38 80 GLU A C 1
ATOM 661 O O . GLU A 1 80 ? -4.748 8.244 -10.648 1.00 91.38 80 GLU A O 1
ATOM 666 N N . LYS A 1 81 ? -2.958 9.447 -10.045 1.00 92.94 81 LYS A N 1
ATOM 667 C CA . LYS A 1 81 ? -2.757 10.079 -11.357 1.00 92.94 81 LYS A CA 1
ATOM 668 C C . LYS A 1 81 ? -1.691 9.391 -12.197 1.00 92.94 81 LYS A C 1
ATOM 670 O O . LYS A 1 81 ? -1.466 9.816 -13.331 1.00 92.94 81 LYS A O 1
ATOM 675 N N . ILE A 1 82 ? -1.021 8.368 -11.672 1.00 93.56 82 ILE A N 1
ATOM 676 C CA . ILE A 1 82 ? -0.007 7.643 -12.430 1.00 93.56 82 ILE A CA 1
ATOM 677 C C . ILE A 1 82 ? -0.716 6.796 -13.486 1.00 93.56 82 ILE A C 1
ATOM 679 O O . ILE A 1 82 ? -1.511 5.914 -13.173 1.00 93.56 82 ILE A O 1
ATOM 683 N N . ARG A 1 83 ? -0.433 7.092 -14.754 1.00 90.88 83 ARG A N 1
ATOM 684 C CA . ARG A 1 83 ? -0.962 6.354 -15.902 1.00 90.88 83 ARG A CA 1
ATOM 685 C C . ARG A 1 83 ? 0.121 5.499 -16.539 1.00 90.88 83 ARG A C 1
ATOM 687 O O . ARG A 1 83 ? 1.307 5.828 -16.419 1.00 90.88 83 ARG A O 1
ATOM 694 N N . TRP A 1 84 ? -0.308 4.446 -17.225 1.00 87.06 84 TRP A N 1
ATOM 695 C CA . TRP A 1 84 ? 0.566 3.506 -17.922 1.00 87.06 84 TRP A CA 1
ATOM 696 C C . TRP A 1 84 ? 1.531 4.214 -18.880 1.00 87.06 84 TRP A C 1
ATOM 698 O O . TRP A 1 84 ? 2.733 3.989 -18.827 1.00 87.06 84 TRP A O 1
ATOM 708 N N . GLU A 1 85 ? 1.025 5.172 -19.653 1.00 89.50 85 GLU A N 1
ATOM 709 C CA . GLU A 1 85 ? 1.766 5.948 -20.657 1.00 89.50 85 GLU A CA 1
ATOM 710 C C . GLU A 1 85 ? 2.861 6.829 -20.043 1.00 89.50 85 GLU A C 1
ATOM 712 O O . GLU A 1 85 ? 3.713 7.370 -20.739 1.00 89.50 85 GLU A O 1
ATOM 717 N N . SER A 1 86 ? 2.817 7.023 -18.725 1.00 88.12 86 SER A N 1
ATOM 718 C CA . SER A 1 86 ? 3.793 7.820 -17.992 1.00 88.12 86 SER A CA 1
ATOM 719 C C . SER A 1 86 ? 4.915 6.978 -17.371 1.00 88.12 86 SER A C 1
ATOM 721 O O . SER A 1 86 ? 5.797 7.543 -16.714 1.00 88.12 86 SER A O 1
ATOM 723 N N . ILE A 1 87 ? 4.859 5.651 -17.517 1.00 88.38 87 ILE A N 1
ATOM 724 C CA . ILE A 1 87 ? 5.915 4.714 -17.128 1.00 88.38 87 ILE A CA 1
ATOM 725 C C . ILE A 1 87 ? 6.910 4.608 -18.285 1.00 88.38 87 ILE A C 1
ATOM 727 O O . ILE A 1 87 ? 6.513 4.534 -19.440 1.00 88.38 87 ILE A O 1
ATOM 731 N N . ALA A 1 88 ? 8.209 4.618 -17.982 1.00 83.12 88 ALA A N 1
ATOM 732 C CA . ALA A 1 88 ? 9.235 4.490 -19.010 1.00 83.12 88 ALA A CA 1
ATOM 733 C C . ALA A 1 88 ? 9.118 3.135 -19.728 1.00 83.12 88 ALA A C 1
ATOM 735 O O . ALA A 1 88 ? 9.110 2.100 -19.062 1.00 83.12 88 ALA A O 1
ATOM 736 N N . ASP A 1 89 ? 9.128 3.127 -21.063 1.00 82.06 89 ASP A N 1
ATOM 737 C CA . ASP A 1 89 ? 8.992 1.895 -21.862 1.00 82.06 89 ASP A CA 1
ATOM 738 C C . ASP A 1 89 ? 10.001 0.821 -21.442 1.00 82.06 89 ASP A C 1
ATOM 740 O O . ASP A 1 89 ? 9.655 -0.342 -21.255 1.00 82.06 89 ASP A O 1
ATOM 744 N N . SER A 1 90 ? 11.238 1.234 -21.156 1.00 78.69 90 SER A N 1
ATOM 745 C CA . SER A 1 90 ? 12.287 0.328 -20.677 1.00 78.69 90 SER A CA 1
ATOM 746 C C . SER A 1 90 ? 12.024 -0.312 -19.300 1.00 78.69 90 SER A C 1
ATOM 748 O O . SER A 1 90 ? 12.581 -1.375 -19.036 1.00 78.69 90 SER A O 1
ATOM 750 N N . GLU A 1 91 ? 11.201 0.281 -18.419 1.00 80.44 91 GLU A N 1
ATOM 751 C CA . GLU A 1 91 ? 10.743 -0.405 -17.192 1.00 80.44 91 GLU A CA 1
ATOM 752 C C . GLU A 1 91 ? 9.773 -1.533 -17.531 1.00 80.44 91 GLU A C 1
ATOM 754 O O . GLU A 1 91 ? 9.893 -2.641 -17.006 1.00 80.44 91 GLU A O 1
ATOM 759 N N . ASN A 1 92 ? 8.830 -1.244 -18.427 1.00 73.62 92 ASN A N 1
ATOM 760 C CA . ASN A 1 92 ? 7.825 -2.198 -18.868 1.00 73.62 92 ASN A CA 1
ATOM 761 C C . ASN A 1 92 ? 8.465 -3.379 -19.619 1.00 73.62 92 ASN A C 1
ATOM 763 O O . ASN A 1 92 ? 8.254 -4.537 -19.260 1.00 73.62 92 ASN A O 1
ATOM 767 N N . GLU A 1 93 ? 9.299 -3.099 -20.621 1.00 79.88 93 GLU A N 1
ATOM 768 C CA . GLU A 1 93 ? 9.968 -4.125 -21.432 1.00 79.88 93 GLU A CA 1
ATOM 769 C C . GLU A 1 93 ? 10.841 -5.058 -20.594 1.00 79.88 93 GLU A C 1
ATOM 771 O O . GLU A 1 93 ? 10.918 -6.258 -20.864 1.00 79.88 93 GLU A O 1
ATOM 776 N N . ALA A 1 94 ? 11.470 -4.521 -19.548 1.00 82.44 94 ALA A N 1
ATOM 777 C CA . ALA A 1 94 ? 12.296 -5.304 -18.647 1.00 82.44 94 ALA A CA 1
ATOM 778 C C . ALA A 1 94 ? 11.492 -6.291 -17.794 1.00 82.44 94 ALA A C 1
ATOM 780 O O . ALA A 1 94 ? 12.080 -7.227 -17.258 1.00 82.44 94 ALA A O 1
ATOM 781 N N . LYS A 1 95 ? 10.171 -6.105 -17.649 1.00 80.88 95 LYS A N 1
ATOM 782 C CA . LYS A 1 95 ? 9.287 -6.982 -16.862 1.00 80.88 95 LYS A CA 1
ATOM 783 C C . LYS A 1 95 ? 9.816 -7.243 -15.449 1.00 80.88 95 LYS A C 1
ATOM 785 O O . LYS A 1 95 ? 9.688 -8.338 -14.909 1.00 80.88 95 LYS A O 1
ATOM 790 N N . ARG A 1 96 ? 10.424 -6.223 -14.833 1.00 86.19 96 ARG A N 1
ATOM 791 C CA . ARG A 1 96 ? 11.018 -6.309 -13.485 1.00 86.19 96 ARG A CA 1
ATOM 792 C C . ARG A 1 96 ? 10.004 -6.616 -12.395 1.00 86.19 96 ARG A C 1
ATOM 794 O O . ARG A 1 96 ? 10.389 -7.087 -11.325 1.00 86.19 96 ARG A O 1
ATOM 801 N N . ALA A 1 97 ? 8.740 -6.320 -12.647 1.00 89.31 97 ALA A N 1
ATOM 802 C CA . ALA A 1 97 ? 7.640 -6.732 -11.812 1.00 89.31 97 ALA A CA 1
ATOM 803 C C . ALA A 1 97 ? 6.419 -7.009 -12.683 1.00 89.31 97 ALA A C 1
ATOM 805 O O . ALA A 1 97 ? 6.278 -6.420 -13.753 1.00 89.31 97 ALA A O 1
ATOM 806 N N . TYR A 1 98 ? 5.552 -7.904 -12.234 1.00 88.44 98 TYR A N 1
ATOM 807 C CA . TYR A 1 98 ? 4.283 -8.165 -12.898 1.00 88.44 98 TYR A CA 1
ATOM 808 C C . TYR A 1 98 ? 3.259 -8.740 -11.920 1.00 88.44 98 TYR A C 1
ATOM 810 O O . TYR A 1 98 ? 3.595 -9.268 -10.855 1.00 88.44 98 TYR A O 1
ATOM 818 N N . ILE A 1 99 ? 1.995 -8.623 -12.312 1.00 89.69 99 ILE A N 1
ATOM 819 C CA . ILE A 1 99 ? 0.843 -9.186 -11.615 1.00 89.69 99 ILE A CA 1
ATOM 820 C C . ILE A 1 99 ? 0.328 -10.316 -12.516 1.00 89.69 99 ILE A C 1
ATOM 822 O O . ILE A 1 99 ? -0.165 -10.015 -13.605 1.00 89.69 99 ILE A O 1
ATOM 826 N N . PRO A 1 100 ? 0.518 -11.597 -12.160 1.00 90.94 100 PRO A N 1
ATOM 827 C CA . PRO A 1 100 ? -0.065 -12.701 -12.913 1.00 90.94 100 PRO A CA 1
ATOM 828 C C . PRO A 1 100 ? -1.599 -12.666 -12.884 1.00 90.94 100 PRO A C 1
ATOM 830 O O . PRO A 1 100 ? -2.212 -12.079 -11.995 1.00 90.94 100 PRO A O 1
ATOM 833 N N . ASP A 1 101 ? -2.212 -13.354 -13.842 1.00 89.62 101 ASP A N 1
ATOM 834 C CA . ASP A 1 101 ? -3.663 -13.498 -14.011 1.00 89.62 101 ASP A CA 1
ATOM 835 C C . ASP A 1 101 ? -4.280 -14.612 -13.143 1.00 89.62 101 ASP A C 1
ATOM 837 O O . ASP A 1 101 ? -5.434 -14.993 -13.335 1.00 89.62 101 ASP A O 1
ATOM 841 N N . TYR A 1 102 ? -3.528 -15.125 -12.165 1.00 88.81 102 TYR A N 1
ATOM 842 C CA . TYR A 1 102 ? -3.975 -16.152 -11.230 1.00 88.81 102 TYR A CA 1
ATOM 843 C C . TYR A 1 102 ? -3.824 -15.712 -9.772 1.00 88.81 102 TYR A C 1
ATOM 845 O O . TYR A 1 102 ? -2.982 -14.885 -9.411 1.00 88.81 102 TYR A O 1
ATOM 853 N N . LEU A 1 103 ? -4.639 -16.324 -8.917 1.00 88.62 103 LEU A N 1
ATOM 854 C CA . LEU A 1 103 ? -4.605 -16.157 -7.468 1.00 88.62 103 LEU A CA 1
ATOM 855 C C . LEU A 1 103 ? -3.796 -17.284 -6.819 1.00 88.62 103 LEU A C 1
ATOM 857 O O . LEU A 1 103 ? -3.589 -18.348 -7.407 1.00 88.62 103 LEU A O 1
ATOM 861 N N . ASP A 1 104 ? -3.342 -17.066 -5.587 1.00 89.19 104 ASP A N 1
ATOM 862 C CA . ASP A 1 104 ? -2.771 -18.145 -4.789 1.00 89.19 104 ASP A CA 1
ATOM 863 C C . ASP A 1 104 ? -3.854 -19.132 -4.306 1.00 89.19 104 ASP A C 1
ATOM 865 O O . ASP A 1 104 ? -5.056 -18.947 -4.502 1.00 89.19 104 ASP A O 1
ATOM 869 N N . LYS A 1 105 ? -3.431 -20.197 -3.616 1.00 89.19 105 LYS A N 1
ATOM 870 C CA . LYS A 1 105 ? -4.339 -21.224 -3.072 1.00 89.19 105 LYS A CA 1
ATOM 871 C C . LYS A 1 105 ? -5.373 -20.698 -2.058 1.00 89.19 105 LYS A C 1
ATOM 873 O O . LYS A 1 105 ? -6.277 -21.437 -1.686 1.00 89.19 105 LYS A O 1
ATOM 878 N N . ASN A 1 106 ? -5.191 -19.478 -1.559 1.00 86.12 106 ASN A N 1
ATOM 879 C CA . ASN A 1 106 ? -6.058 -18.798 -0.605 1.00 86.12 106 ASN A CA 1
ATOM 880 C C . ASN A 1 106 ? -6.896 -17.696 -1.283 1.00 86.12 106 ASN A C 1
ATOM 882 O O . ASN A 1 106 ? -7.556 -16.938 -0.582 1.00 86.12 106 ASN A O 1
ATOM 886 N N . GLY A 1 107 ? -6.873 -17.591 -2.618 1.00 84.88 107 GLY A N 1
ATOM 887 C CA . GLY A 1 107 ? -7.611 -16.568 -3.359 1.00 84.88 107 GLY A CA 1
ATOM 888 C C . GLY A 1 107 ? -6.966 -15.180 -3.316 1.00 84.88 107 GLY A C 1
ATOM 889 O O . GLY A 1 107 ? -7.617 -14.195 -3.650 1.00 84.88 107 GLY A O 1
ATOM 890 N N . ARG A 1 108 ? -5.695 -15.069 -2.913 1.00 86.00 108 ARG A N 1
ATOM 891 C CA . ARG A 1 108 ? -4.985 -13.787 -2.816 1.00 86.00 108 ARG A CA 1
ATOM 892 C C . ARG A 1 108 ? -4.283 -13.447 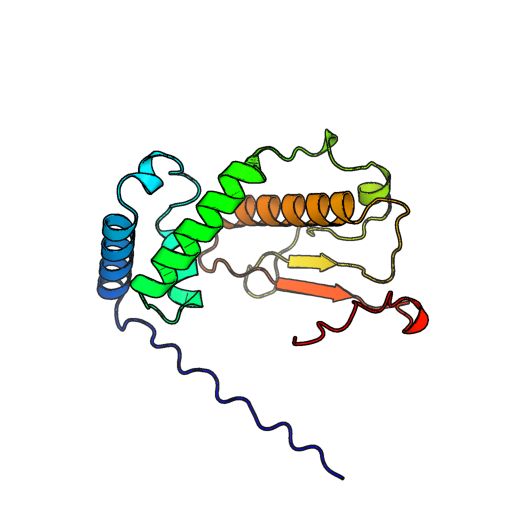-4.118 1.00 86.00 108 ARG A C 1
ATOM 894 O O . ARG A 1 108 ? -3.702 -14.317 -4.769 1.00 86.00 108 ARG A O 1
ATOM 901 N N . MET A 1 109 ? -4.267 -12.161 -4.453 1.00 88.81 109 MET A N 1
ATOM 902 C CA . MET A 1 109 ? -3.480 -11.659 -5.575 1.00 88.81 109 MET A CA 1
ATOM 903 C C . MET A 1 109 ? -1.987 -11.884 -5.345 1.00 88.81 109 MET A C 1
ATOM 905 O O . MET A 1 109 ? -1.478 -11.710 -4.233 1.00 88.81 109 MET A O 1
ATOM 909 N N . VAL A 1 110 ? -1.280 -12.213 -6.421 1.00 90.75 110 VAL A N 1
ATOM 910 C CA . VAL A 1 110 ? 0.170 -12.389 -6.410 1.00 90.75 110 VAL A CA 1
ATOM 911 C C . VAL A 1 110 ? 0.825 -11.189 -7.089 1.00 90.75 110 VAL A C 1
ATOM 913 O O . VAL A 1 110 ? 0.356 -10.706 -8.113 1.00 90.75 110 VAL A O 1
ATOM 916 N N . PHE A 1 111 ? 1.924 -10.704 -6.522 1.00 93.38 111 PHE A N 1
ATOM 917 C CA . PHE A 1 111 ? 2.795 -9.703 -7.125 1.00 93.38 111 PHE A CA 1
ATOM 918 C C . PHE A 1 111 ? 4.210 -10.267 -7.196 1.00 93.38 111 PHE A C 1
ATOM 920 O O . PHE A 1 111 ? 4.779 -10.643 -6.169 1.00 93.38 111 PHE A O 1
ATOM 927 N N . VAL A 1 112 ? 4.770 -10.357 -8.401 1.00 93.19 112 VAL A N 1
ATOM 928 C CA . VAL A 1 112 ? 6.093 -10.945 -8.627 1.00 93.19 112 VAL A CA 1
ATOM 929 C C . VAL A 1 112 ? 7.089 -9.848 -8.968 1.00 93.19 112 VAL A C 1
ATOM 931 O O . VAL A 1 112 ? 6.824 -9.017 -9.832 1.00 93.19 112 VAL A O 1
ATOM 934 N N . THR A 1 113 ? 8.257 -9.866 -8.330 1.00 93.00 113 THR A N 1
ATOM 935 C CA . THR A 1 113 ? 9.395 -8.998 -8.661 1.00 93.00 113 THR A CA 1
ATOM 936 C C . THR A 1 113 ? 10.631 -9.812 -9.014 1.00 93.00 113 THR A C 1
ATOM 938 O O . THR A 1 113 ? 10.908 -10.827 -8.376 1.00 93.00 113 THR A O 1
ATOM 941 N N . LEU A 1 114 ? 11.408 -9.317 -9.977 1.00 90.88 114 LEU A N 1
ATOM 942 C CA . LEU A 1 114 ? 12.637 -9.913 -10.506 1.00 90.88 114 LEU A CA 1
ATOM 943 C C . LEU A 1 114 ? 13.819 -8.943 -10.299 1.00 90.88 114 LEU A C 1
ATOM 945 O O . LEU A 1 114 ? 14.191 -8.208 -11.219 1.00 90.88 114 LEU A O 1
ATOM 949 N N . PRO A 1 115 ? 14.433 -8.889 -9.097 1.00 87.06 115 PRO A N 1
ATOM 950 C CA . PRO A 1 115 ? 15.454 -7.890 -8.768 1.00 87.06 115 PRO A CA 1
ATOM 951 C C . PRO A 1 115 ? 16.764 -8.041 -9.550 1.00 87.06 115 PRO A C 1
ATOM 953 O O . PRO A 1 115 ? 17.567 -7.109 -9.583 1.00 87.06 115 PRO A O 1
ATOM 956 N N . ALA A 1 116 ? 17.015 -9.208 -10.150 1.00 85.94 116 ALA A N 1
ATOM 957 C CA . ALA A 1 116 ? 18.202 -9.444 -10.968 1.00 85.94 116 ALA A CA 1
ATOM 958 C C . ALA A 1 116 ? 18.162 -8.687 -12.307 1.00 85.94 116 ALA A C 1
ATOM 960 O O . ALA A 1 116 ? 19.218 -8.375 -12.866 1.00 85.94 116 ALA A O 1
ATOM 961 N N . ILE A 1 117 ? 16.966 -8.360 -12.807 1.00 84.44 117 ILE A N 1
ATOM 962 C CA . ILE A 1 117 ? 16.801 -7.617 -14.053 1.00 84.44 117 ILE A CA 1
ATOM 963 C C . ILE A 1 117 ? 17.116 -6.139 -13.798 1.00 84.44 117 ILE A C 1
ATOM 965 O O . ILE A 1 117 ? 16.539 -5.499 -12.919 1.00 84.44 117 ILE A O 1
ATOM 969 N N . LYS A 1 118 ? 18.046 -5.587 -14.583 1.00 80.88 118 LYS A N 1
ATOM 970 C CA . LYS A 1 118 ? 18.492 -4.193 -14.478 1.00 80.88 118 LYS A CA 1
ATOM 971 C C . LYS A 1 118 ? 17.935 -3.361 -15.626 1.00 80.88 118 LYS A C 1
ATOM 973 O O . LYS A 1 118 ? 17.979 -3.779 -16.778 1.00 80.88 118 LYS A O 1
ATOM 978 N N . THR A 1 119 ? 17.507 -2.149 -15.305 1.00 78.25 119 THR A N 1
ATOM 979 C CA . THR A 1 119 ? 17.045 -1.132 -16.258 1.00 78.25 119 THR A CA 1
ATOM 980 C C . THR A 1 119 ? 17.925 0.114 -16.168 1.00 78.25 119 THR A C 1
ATOM 982 O O . THR A 1 119 ? 18.553 0.368 -15.139 1.00 78.25 119 THR A O 1
ATOM 985 N N . LYS A 1 120 ? 18.021 0.883 -17.261 1.00 80.56 120 LYS A N 1
ATOM 986 C CA . LYS A 1 120 ? 18.828 2.125 -17.339 1.00 80.56 120 LYS A CA 1
ATOM 987 C C . LYS A 1 120 ? 18.068 3.387 -16.895 1.00 80.56 120 LYS A C 1
ATOM 989 O O . LYS A 1 120 ? 18.521 4.501 -17.127 1.00 80.56 120 LYS A O 1
ATOM 994 N N . THR A 1 121 ? 16.909 3.209 -16.293 1.00 81.56 121 THR A N 1
ATOM 995 C CA . THR A 1 121 ? 15.981 4.252 -15.841 1.00 81.56 121 THR A CA 1
ATOM 996 C C . THR A 1 121 ? 16.386 4.823 -14.487 1.00 81.56 121 THR A C 1
ATOM 998 O O . THR A 1 121 ? 17.241 4.276 -13.781 1.00 81.56 121 THR A O 1
ATOM 1001 N N . SER A 1 122 ? 15.794 5.961 -14.127 1.00 85.94 122 SER A N 1
ATOM 1002 C CA . SER A 1 122 ? 16.101 6.615 -12.859 1.00 85.94 122 SER A CA 1
ATOM 1003 C C . SER A 1 122 ? 15.452 5.892 -11.673 1.00 85.94 122 SER A C 1
ATOM 1005 O O . SER A 1 122 ? 14.432 5.220 -11.810 1.00 85.94 122 SER A O 1
ATOM 1007 N N . GLU A 1 123 ? 15.990 6.093 -10.467 1.00 85.62 123 GLU A N 1
ATOM 1008 C CA . GLU A 1 123 ? 15.369 5.588 -9.229 1.00 85.62 123 GLU A CA 1
ATOM 1009 C C . GLU A 1 123 ? 13.943 6.129 -9.036 1.00 85.62 123 GLU A C 1
ATOM 1011 O O . GLU A 1 123 ? 13.077 5.445 -8.490 1.00 85.62 123 GLU A O 1
ATOM 1016 N N . LYS A 1 124 ? 13.676 7.346 -9.531 1.00 88.81 124 LYS A N 1
ATOM 1017 C CA . LYS A 1 124 ? 12.335 7.938 -9.526 1.00 88.81 124 LYS A CA 1
ATOM 1018 C C . LYS A 1 124 ? 11.375 7.157 -10.419 1.00 88.81 124 LYS A C 1
ATOM 1020 O O . LYS A 1 124 ? 10.225 6.976 -10.027 1.00 88.81 124 LYS A O 1
ATOM 1025 N N . ASP A 1 125 ? 11.841 6.673 -11.567 1.00 88.50 125 ASP A N 1
ATOM 1026 C CA . ASP A 1 125 ? 11.032 5.859 -12.477 1.00 88.50 125 ASP A CA 1
ATOM 1027 C C . ASP A 1 125 ? 10.762 4.473 -11.884 1.00 88.50 125 ASP A C 1
ATOM 1029 O O . ASP A 1 125 ? 9.626 4.008 -11.946 1.00 88.50 125 ASP A O 1
ATOM 1033 N N . HIS A 1 126 ? 11.752 3.855 -11.218 1.00 86.88 126 HIS A N 1
ATOM 1034 C CA . HIS A 1 126 ? 11.547 2.588 -10.490 1.00 86.88 126 HIS A CA 1
ATOM 1035 C C . HIS A 1 126 ? 10.493 2.747 -9.396 1.00 86.88 126 HIS A C 1
ATOM 1037 O O . HIS A 1 126 ? 9.581 1.930 -9.286 1.00 86.88 126 HIS A O 1
ATOM 1043 N N . LEU A 1 127 ? 10.598 3.814 -8.596 1.00 90.44 127 LEU A N 1
ATOM 1044 C CA . LEU A 1 127 ? 9.630 4.103 -7.542 1.00 90.44 127 LEU A CA 1
ATOM 1045 C C . LEU A 1 127 ? 8.235 4.351 -8.126 1.00 90.44 127 LEU A C 1
ATOM 1047 O O . LEU A 1 127 ? 7.257 3.807 -7.621 1.00 90.44 127 LEU A O 1
ATOM 1051 N N . LYS A 1 128 ? 8.141 5.136 -9.203 1.00 92.38 128 LYS A N 1
ATOM 1052 C CA . LYS A 1 128 ? 6.875 5.422 -9.884 1.00 92.38 128 LYS A CA 1
ATOM 1053 C C . LYS A 1 128 ? 6.223 4.152 -10.427 1.00 92.38 128 LYS A C 1
ATOM 1055 O O . LYS A 1 128 ? 5.020 3.972 -10.250 1.00 92.38 128 LYS A O 1
ATOM 1060 N N . TYR A 1 129 ? 7.006 3.262 -11.033 1.00 90.56 129 TYR A N 1
ATOM 1061 C CA . TYR A 1 129 ? 6.520 1.978 -11.529 1.00 90.56 129 TYR A CA 1
ATOM 1062 C C . TYR A 1 129 ? 6.061 1.055 -10.395 1.00 90.56 129 TYR A C 1
ATOM 1064 O O . TYR A 1 129 ? 5.005 0.431 -10.495 1.00 90.56 129 TYR A O 1
ATOM 1072 N N . LEU A 1 130 ? 6.789 1.011 -9.275 1.00 90.81 130 LEU A N 1
ATOM 1073 C CA . LEU A 1 130 ? 6.359 0.261 -8.095 1.00 90.81 130 LEU A CA 1
ATOM 1074 C C . LEU A 1 130 ? 5.027 0.790 -7.548 1.00 90.81 130 LEU A C 1
ATOM 1076 O O . LEU A 1 130 ? 4.110 0.006 -7.321 1.00 90.81 130 LEU A O 1
ATOM 1080 N N . VAL A 1 131 ? 4.897 2.109 -7.372 1.00 93.19 131 VAL A N 1
ATOM 1081 C CA . VAL A 1 131 ? 3.652 2.714 -6.875 1.00 93.19 131 VAL A CA 1
ATOM 1082 C C . VAL A 1 131 ? 2.493 2.453 -7.837 1.00 93.19 131 VAL A C 1
ATOM 1084 O O . VAL A 1 131 ? 1.412 2.097 -7.381 1.00 93.19 131 VAL A O 1
ATOM 1087 N N . TYR A 1 132 ? 2.718 2.549 -9.150 1.00 92.50 132 TYR A N 1
ATOM 1088 C CA . TYR A 1 132 ? 1.714 2.201 -10.158 1.00 92.50 132 TYR A CA 1
ATOM 1089 C C . TYR A 1 132 ? 1.199 0.762 -10.002 1.00 92.50 132 TYR A C 1
ATOM 1091 O O . TYR A 1 132 ? -0.012 0.541 -9.975 1.00 92.50 132 TYR A O 1
ATOM 1099 N N . ASN A 1 133 ? 2.103 -0.213 -9.848 1.00 90.50 133 ASN A N 1
ATOM 1100 C CA . ASN A 1 133 ? 1.715 -1.610 -9.641 1.00 90.50 133 ASN A CA 1
ATOM 1101 C C . ASN A 1 133 ? 0.938 -1.797 -8.328 1.00 90.50 133 ASN A C 1
ATOM 1103 O O . ASN A 1 133 ? -0.054 -2.517 -8.309 1.00 90.50 133 ASN A O 1
ATOM 1107 N N . LEU A 1 134 ? 1.344 -1.128 -7.245 1.00 90.00 134 LEU A N 1
ATOM 1108 C CA . LEU A 1 134 ? 0.658 -1.218 -5.951 1.00 90.00 134 LEU A CA 1
ATOM 1109 C C . LEU A 1 134 ? -0.747 -0.598 -5.973 1.00 90.00 134 LEU A C 1
ATOM 1111 O O . LEU A 1 134 ? -1.669 -1.189 -5.417 1.00 90.00 134 LEU A O 1
ATOM 1115 N N . GLU A 1 135 ? -0.942 0.548 -6.633 1.00 89.88 135 GLU A N 1
ATOM 1116 C CA . GLU A 1 135 ? -2.287 1.118 -6.824 1.00 89.88 135 GLU A CA 1
ATOM 1117 C C . GLU A 1 135 ? -3.143 0.217 -7.724 1.00 89.88 135 GLU A C 1
ATOM 1119 O O . GLU A 1 135 ? -4.331 0.041 -7.471 1.00 89.88 135 GLU A O 1
ATOM 1124 N N . THR A 1 136 ? -2.531 -0.411 -8.731 1.00 88.06 136 THR A N 1
ATOM 1125 C CA . THR A 1 136 ? -3.207 -1.380 -9.603 1.00 88.06 136 THR A CA 1
ATOM 1126 C C . THR A 1 136 ? -3.685 -2.604 -8.823 1.00 88.06 136 THR A C 1
ATOM 1128 O O . THR A 1 136 ? -4.844 -2.989 -8.939 1.00 88.06 136 THR A O 1
ATOM 1131 N N . LEU A 1 137 ? -2.829 -3.176 -7.972 1.00 87.00 137 LEU A N 1
ATOM 1132 C CA . LEU A 1 137 ? -3.188 -4.284 -7.083 1.00 87.00 137 LEU A CA 1
ATOM 1133 C C . LEU A 1 137 ? -4.324 -3.912 -6.131 1.00 87.00 137 LEU A C 1
ATOM 1135 O O . LEU A 1 137 ? -5.218 -4.719 -5.899 1.00 87.00 137 LEU A O 1
ATOM 1139 N N . LEU A 1 138 ? -4.303 -2.688 -5.597 1.00 81.88 138 LEU A N 1
ATOM 1140 C 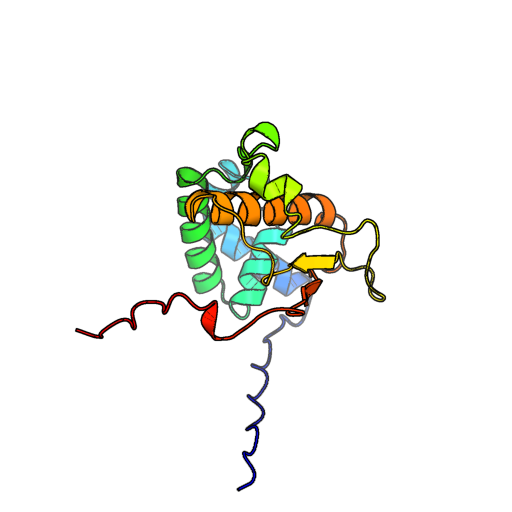CA . LEU A 1 138 ? -5.342 -2.225 -4.690 1.00 81.88 138 LEU A CA 1
ATOM 1141 C C . LEU A 1 138 ? -6.720 -2.208 -5.367 1.00 81.88 138 LEU A C 1
ATOM 1143 O O . LEU A 1 138 ? -7.671 -2.704 -4.769 1.00 81.88 138 LEU A O 1
ATOM 1147 N N . MET A 1 139 ? -6.809 -1.711 -6.606 1.00 79.81 139 MET A N 1
ATOM 1148 C CA . MET A 1 139 ? -8.065 -1.670 -7.371 1.00 79.81 139 MET A CA 1
ATOM 1149 C C . MET A 1 139 ? -8.664 -3.064 -7.601 1.00 79.81 139 MET A C 1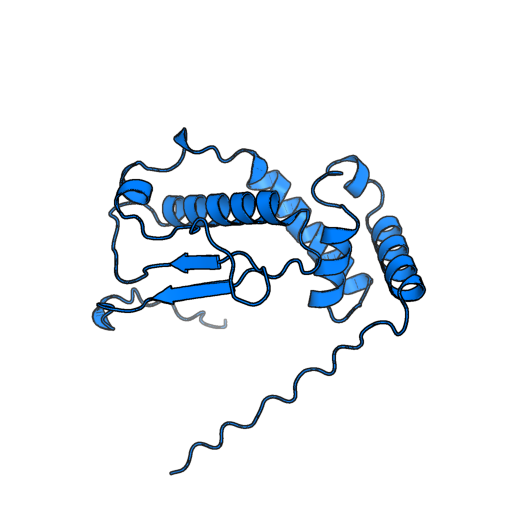
ATOM 1151 O O . MET A 1 139 ? -9.870 -3.241 -7.504 1.00 79.81 139 MET A O 1
ATOM 1155 N N . TYR A 1 140 ? -7.831 -4.071 -7.866 1.00 75.19 140 TYR A N 1
ATOM 1156 C CA . TYR A 1 140 ? -8.298 -5.449 -8.058 1.00 75.19 140 TYR A CA 1
ATOM 1157 C C . TYR A 1 140 ? -8.667 -6.162 -6.749 1.00 75.19 140 TYR A C 1
ATOM 1159 O O . TYR A 1 140 ? -9.332 -7.193 -6.777 1.00 75.19 140 TYR A O 1
ATOM 1167 N N . SER A 1 141 ? -8.233 -5.630 -5.604 1.00 70.00 141 SER A N 1
ATOM 1168 C CA . SER A 1 141 ? -8.459 -6.232 -4.286 1.00 70.00 141 SER A CA 1
ATOM 1169 C C . SER A 1 141 ? -9.716 -5.732 -3.566 1.00 70.00 141 SER A C 1
ATOM 1171 O O . SER A 1 141 ? -9.971 -6.178 -2.451 1.00 70.00 141 SER A O 1
ATOM 1173 N N . GLU A 1 142 ? -10.489 -4.814 -4.161 1.00 62.41 142 GLU A N 1
ATOM 1174 C CA . GLU A 1 142 ? -11.659 -4.193 -3.510 1.00 62.41 142 GLU A CA 1
ATOM 1175 C C . GLU A 1 142 ? -12.744 -5.208 -3.099 1.00 62.41 142 GLU A C 1
ATOM 1177 O O . GLU A 1 142 ? -13.404 -5.000 -2.082 1.00 62.41 142 GLU A O 1
ATOM 1182 N N . ASP A 1 143 ? -12.848 -6.336 -3.809 1.00 55.16 143 ASP A N 1
ATOM 1183 C CA . ASP A 1 143 ? -13.803 -7.420 -3.531 1.00 55.16 143 ASP A CA 1
ATOM 1184 C C . ASP A 1 143 ? -13.219 -8.568 -2.679 1.00 55.16 143 ASP A C 1
ATOM 1186 O O . ASP A 1 143 ? -13.908 -9.548 -2.388 1.00 55.16 143 ASP A O 1
ATOM 1190 N N . ALA A 1 144 ? -11.942 -8.496 -2.284 1.00 60.75 144 ALA A N 1
ATOM 1191 C CA . ALA A 1 144 ? -11.292 -9.575 -1.544 1.00 60.75 144 ALA A CA 1
ATOM 1192 C C . ALA A 1 144 ? -11.627 -9.510 -0.043 1.00 60.75 144 ALA A C 1
ATOM 1194 O O . ALA A 1 144 ? -11.348 -8.516 0.630 1.00 60.75 144 ALA A O 1
ATOM 1195 N N . GLU A 1 145 ? -12.154 -10.610 0.512 1.00 51.03 145 GLU A N 1
ATOM 1196 C CA . GLU A 1 145 ? -12.448 -10.741 1.952 1.00 51.03 145 GLU A CA 1
ATOM 1197 C C . GLU A 1 145 ? -11.202 -10.513 2.828 1.00 51.03 145 GLU A C 1
ATOM 1199 O O . GLU A 1 145 ? -11.286 -9.968 3.934 1.00 51.03 145 GLU A O 1
ATOM 1204 N N . GLU A 1 146 ? -10.026 -10.867 2.303 1.00 60.22 146 GLU A N 1
ATOM 1205 C CA . GLU A 1 146 ? -8.731 -10.560 2.894 1.00 60.22 146 GLU A CA 1
ATOM 1206 C C . GLU A 1 146 ? -7.906 -9.673 1.955 1.00 60.22 146 GLU A C 1
ATOM 1208 O O . GLU A 1 146 ? -7.403 -10.121 0.929 1.00 60.22 146 GLU A O 1
ATOM 1213 N N . GLU A 1 147 ? -7.698 -8.416 2.353 1.00 64.06 147 GLU A N 1
ATOM 1214 C CA . GLU A 1 147 ? -6.883 -7.403 1.650 1.00 64.06 147 GLU A CA 1
ATOM 1215 C C . GLU A 1 147 ? -5.362 -7.702 1.683 1.00 64.06 147 GLU A C 1
ATOM 1217 O O . GLU A 1 147 ? -4.529 -6.819 1.914 1.00 64.06 147 GLU A O 1
ATOM 1222 N N . CYS A 1 148 ? -4.980 -8.968 1.553 1.00 71.94 148 CYS A N 1
ATOM 1223 C CA . CYS A 1 148 ? -3.611 -9.443 1.656 1.00 71.94 148 CYS A CA 1
ATOM 1224 C C . CYS A 1 148 ? -3.081 -9.781 0.259 1.00 71.94 148 CYS A C 1
ATOM 1226 O O . CYS A 1 148 ? -3.595 -10.676 -0.403 1.00 71.94 148 CYS A O 1
ATOM 1228 N N . ILE A 1 149 ? -2.011 -9.107 -0.164 1.00 85.94 149 ILE A N 1
ATOM 1229 C CA . ILE A 1 149 ? -1.271 -9.425 -1.394 1.00 85.94 149 ILE A CA 1
ATOM 1230 C C . ILE A 1 149 ? -0.113 -10.365 -1.045 1.00 85.94 149 ILE A C 1
ATOM 1232 O O . ILE A 1 149 ? 0.581 -10.165 -0.044 1.00 85.94 149 ILE A O 1
ATOM 1236 N N . VAL A 1 150 ? 0.133 -11.370 -1.884 1.00 90.06 150 VAL A N 1
ATOM 1237 C CA . VAL A 1 150 ? 1.326 -12.220 -1.796 1.00 90.06 150 VAL A CA 1
ATOM 1238 C C . VAL A 1 150 ? 2.422 -11.632 -2.673 1.00 90.06 150 VAL A C 1
ATOM 1240 O O . VAL A 1 150 ? 2.329 -11.656 -3.896 1.00 90.06 150 VAL A O 1
ATOM 1243 N N . TRP A 1 151 ? 3.487 -11.130 -2.053 1.00 92.50 151 TRP A N 1
ATOM 1244 C CA . TRP A 1 151 ? 4.665 -10.658 -2.778 1.00 92.50 151 TRP A CA 1
ATOM 1245 C C . TRP A 1 151 ? 5.695 -11.784 -2.902 1.00 92.50 151 TRP A C 1
ATOM 1247 O O . TRP A 1 151 ? 6.252 -12.242 -1.904 1.00 92.50 151 TRP A O 1
ATOM 1257 N N . ILE A 1 152 ? 5.980 -12.202 -4.136 1.00 93.75 152 ILE A N 1
ATOM 1258 C CA . ILE A 1 152 ? 7.063 -13.129 -4.477 1.00 93.75 152 ILE A CA 1
ATOM 1259 C C . ILE A 1 152 ? 8.225 -12.344 -5.081 1.00 93.75 152 ILE A C 1
ATOM 1261 O O . ILE A 1 152 ? 8.053 -11.589 -6.034 1.00 93.75 152 ILE A O 1
ATOM 1265 N N . SER A 1 153 ? 9.426 -12.533 -4.544 1.00 93.75 153 SER A N 1
ATOM 1266 C CA . SER A 1 153 ? 10.637 -11.955 -5.118 1.00 93.75 153 SER A CA 1
ATOM 1267 C C . SER A 1 153 ? 11.571 -13.069 -5.557 1.00 93.75 153 SER A C 1
ATOM 1269 O O . SER A 1 153 ? 12.121 -13.781 -4.718 1.00 93.75 153 SER A O 1
ATOM 1271 N N . ASP A 1 154 ? 11.755 -13.204 -6.866 1.00 91.62 154 ASP A N 1
ATOM 1272 C CA . ASP A 1 154 ? 12.659 -14.186 -7.448 1.00 91.62 154 ASP A CA 1
ATOM 1273 C C . ASP A 1 154 ? 14.040 -13.558 -7.679 1.00 91.62 154 ASP A C 1
ATOM 1275 O O . ASP A 1 154 ? 14.236 -12.673 -8.512 1.00 91.62 154 ASP A O 1
ATOM 1279 N N . PHE A 1 155 ? 14.998 -14.017 -6.874 1.00 89.94 155 PHE A N 1
ATOM 1280 C CA . PHE A 1 155 ? 16.391 -13.576 -6.882 1.00 89.94 155 PHE A CA 1
ATOM 1281 C C . PHE A 1 155 ? 17.290 -14.431 -7.786 1.00 89.94 155 PHE A C 1
ATOM 1283 O O . PHE A 1 155 ? 18.517 -14.326 -7.700 1.00 89.94 155 PHE A O 1
ATOM 1290 N N . GLN A 1 156 ? 16.735 -15.279 -8.652 1.00 88.12 156 GLN A N 1
ATOM 1291 C CA . GLN A 1 156 ? 17.529 -16.025 -9.619 1.00 88.12 156 GLN A CA 1
ATOM 1292 C C . GLN A 1 156 ? 18.390 -15.071 -10.465 1.00 88.12 156 GLN A C 1
ATOM 1294 O O . GLN A 1 156 ? 17.916 -14.081 -11.017 1.00 88.12 156 GLN A O 1
ATOM 1299 N N . GLY A 1 157 ? 19.695 -15.352 -10.540 1.00 83.12 157 GLY A N 1
ATOM 1300 C CA . GLY A 1 157 ? 20.663 -14.507 -11.250 1.00 83.12 157 GLY A CA 1
ATOM 1301 C C . GLY A 1 157 ? 21.094 -13.240 -10.499 1.00 83.12 157 GLY A C 1
ATOM 1302 O O . GLY A 1 157 ? 21.882 -12.453 -11.028 1.00 83.12 157 GLY A O 1
ATOM 1303 N N . TRP A 1 158 ? 20.627 -13.024 -9.267 1.00 82.56 158 TRP A N 1
ATOM 1304 C CA . TRP A 1 158 ? 21.085 -11.915 -8.438 1.00 82.56 158 TRP A CA 1
ATOM 1305 C C . TRP A 1 158 ? 22.474 -12.205 -7.846 1.00 82.56 158 TRP A C 1
ATOM 1307 O O . TRP A 1 158 ? 22.710 -13.261 -7.263 1.00 82.56 158 TRP A O 1
ATOM 1317 N N . ALA A 1 159 ? 23.397 -11.250 -7.978 1.00 77.06 159 ALA A N 1
ATOM 1318 C CA . ALA A 1 159 ? 24.757 -11.334 -7.448 1.00 77.06 159 ALA A CA 1
ATOM 1319 C C . ALA A 1 159 ? 25.024 -10.197 -6.451 1.00 77.06 159 ALA A C 1
ATOM 1321 O O . ALA A 1 159 ? 24.577 -9.073 -6.662 1.00 77.06 159 ALA A O 1
ATOM 1322 N N . ILE A 1 160 ? 25.810 -10.459 -5.400 1.00 68.25 160 ILE A N 1
ATOM 1323 C CA . ILE A 1 160 ? 26.119 -9.490 -4.324 1.00 68.25 160 ILE A CA 1
ATOM 1324 C C . ILE A 1 160 ? 26.819 -8.226 -4.858 1.00 68.25 160 ILE A C 1
ATOM 1326 O O . ILE A 1 160 ? 26.610 -7.132 -4.334 1.00 68.25 160 ILE A O 1
ATOM 1330 N N . SER A 1 161 ? 27.584 -8.342 -5.947 1.00 65.69 161 SER A N 1
ATOM 1331 C CA . SER A 1 161 ? 28.196 -7.208 -6.659 1.00 65.69 161 SER A CA 1
ATOM 1332 C C . SER A 1 161 ? 27.178 -6.231 -7.267 1.00 65.69 161 SER A C 1
ATOM 1334 O O . SER A 1 161 ? 27.554 -5.142 -7.694 1.00 65.69 161 SER A O 1
ATOM 1336 N N . ASN A 1 162 ? 25.889 -6.586 -7.296 1.00 58.78 162 ASN A N 1
ATOM 1337 C CA . ASN A 1 162 ? 24.811 -5.730 -7.786 1.00 58.78 162 ASN A CA 1
ATOM 1338 C C . ASN A 1 162 ? 24.293 -4.739 -6.733 1.00 58.78 162 ASN A C 1
ATOM 1340 O O . ASN A 1 162 ? 23.468 -3.891 -7.076 1.00 58.78 162 ASN A O 1
ATOM 1344 N N . ASN A 1 163 ? 24.757 -4.813 -5.482 1.00 58.00 163 ASN A N 1
ATOM 1345 C CA . ASN A 1 163 ? 24.383 -3.849 -4.455 1.00 58.00 163 ASN A CA 1
ATOM 1346 C C . ASN A 1 163 ? 25.106 -2.517 -4.670 1.00 58.00 163 ASN A C 1
ATOM 1348 O O . ASN A 1 163 ? 26.310 -2.408 -4.443 1.00 58.00 163 ASN A O 1
ATOM 1352 N N . LYS A 1 164 ? 24.350 -1.467 -5.005 1.00 58.50 164 LYS A N 1
ATOM 1353 C CA . LYS A 1 164 ? 24.750 -0.113 -4.614 1.00 58.50 164 LYS A CA 1
ATOM 1354 C C . LYS A 1 164 ? 24.550 -0.035 -3.103 1.00 58.50 164 LYS A C 1
ATOM 1356 O O . LYS A 1 164 ? 23.431 -0.177 -2.620 1.00 58.50 164 LYS A O 1
ATOM 1361 N N . THR A 1 165 ? 25.631 0.092 -2.348 1.00 48.12 165 THR A N 1
ATOM 1362 C CA . THR A 1 165 ? 25.569 0.286 -0.899 1.00 48.12 165 THR A CA 1
ATOM 1363 C C . THR A 1 165 ? 24.724 1.519 -0.597 1.00 48.12 165 THR A C 1
ATOM 1365 O O . THR A 1 165 ? 25.058 2.624 -1.018 1.00 48.12 165 THR A O 1
ATOM 1368 N N . PHE A 1 166 ? 23.626 1.340 0.139 1.00 48.62 166 PHE A N 1
ATOM 1369 C CA . PHE A 1 166 ? 22.935 2.471 0.747 1.00 48.62 166 PHE A CA 1
ATOM 1370 C C . PHE A 1 166 ? 23.909 3.139 1.723 1.00 48.62 166 PHE A C 1
ATOM 1372 O O . PHE A 1 166 ? 24.531 2.420 2.518 1.00 48.62 166 PHE A O 1
ATOM 1379 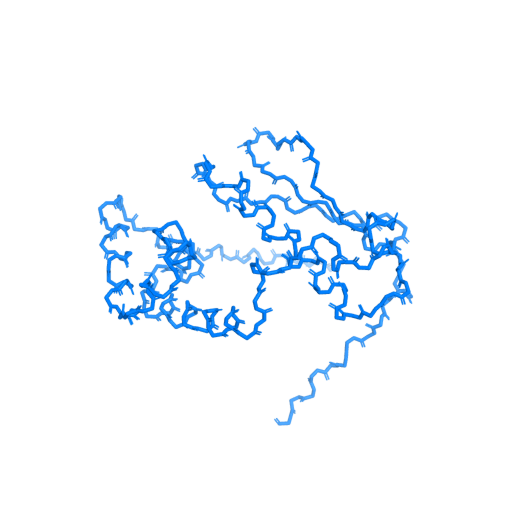N N . PRO A 1 167 ? 24.091 4.472 1.678 1.00 45.88 167 PRO A N 1
ATOM 1380 C CA . PRO A 1 167 ? 24.897 5.150 2.675 1.00 45.88 167 PRO A CA 1
ATOM 1381 C C . PRO A 1 167 ? 24.310 4.814 4.042 1.00 45.88 167 PRO A C 1
ATOM 1383 O O . PRO A 1 167 ? 23.120 5.001 4.301 1.00 45.88 167 PRO A O 1
ATOM 1386 N N . ARG A 1 168 ? 25.145 4.223 4.895 1.00 39.41 168 ARG A N 1
ATOM 1387 C CA . ARG A 1 168 ? 24.790 3.932 6.277 1.00 39.41 168 ARG A CA 1
ATOM 1388 C C . ARG A 1 168 ? 24.432 5.272 6.907 1.00 39.41 168 ARG A C 1
ATOM 1390 O O . ARG A 1 168 ? 25.273 6.164 6.894 1.00 39.41 168 ARG A O 1
ATOM 1397 N N . ALA A 1 169 ? 23.204 5.419 7.403 1.00 44.34 169 ALA A N 1
ATOM 1398 C CA . ALA A 1 169 ? 22.828 6.599 8.168 1.00 44.34 169 ALA A CA 1
ATOM 1399 C C . ALA A 1 169 ? 23.821 6.726 9.331 1.00 44.34 169 ALA A C 1
ATOM 1401 O O . ALA A 1 169 ? 23.861 5.877 10.225 1.00 44.34 169 ALA A O 1
ATOM 1402 N N . THR A 1 170 ? 24.704 7.714 9.245 1.00 38.12 170 THR A N 1
ATOM 1403 C CA . THR A 1 170 ? 25.540 8.136 10.357 1.00 38.12 170 THR A CA 1
ATOM 1404 C C . THR A 1 170 ? 24.607 8.851 11.315 1.00 38.12 170 THR A C 1
ATOM 1406 O O . THR A 1 170 ? 24.004 9.858 10.952 1.00 38.12 170 THR A O 1
ATOM 1409 N N . ASN A 1 171 ? 24.422 8.279 12.501 1.00 42.69 171 ASN A N 1
ATOM 1410 C CA . ASN A 1 171 ? 23.784 8.993 13.594 1.00 42.69 171 ASN A CA 1
ATOM 1411 C C . ASN A 1 171 ? 24.758 10.100 14.019 1.00 42.69 171 ASN A C 1
ATOM 1413 O O . ASN A 1 171 ? 25.779 9.790 14.634 1.00 42.69 171 ASN A O 1
ATOM 1417 N N . GLU A 1 172 ? 24.463 11.339 13.637 1.00 37.16 172 GLU A N 1
ATOM 1418 C CA . GLU A 1 172 ? 24.896 12.535 14.368 1.00 37.16 172 GLU A CA 1
ATOM 1419 C C . GLU A 1 172 ? 23.795 12.940 15.352 1.00 37.16 172 GLU A C 1
ATOM 1421 O O . GLU A 1 172 ? 22.601 12.827 14.978 1.00 37.16 172 GLU A O 1
#

pLDDT: mean 81.45, std 17.48, range [33.91, 98.19]

Nearest PDB structures (foldseek):
  7y11-assembly1_A  TM=8.189E-01  e=1.095E-03  Arabidopsis thaliana
  1oiz-assembly2_B  TM=5.702E-01  e=9.245E-04  Homo sapiens
  3hx3-assembly1_A  TM=4.921E-01  e=7.805E-04  Homo sapiens

InterPro domains:
  IPR001251 CRAL-TRIO lipid binding domain [PF00650] (97-166)
  IPR011074 CRAL/TRIO, N-terminal domain [PF03765] (28-69)
  IPR011074 CRAL/TRIO, N-terminal domain [SM01100] (45-70)
  IPR036273 CRAL/TRIO, N-terminal domain superfamily [SSF46938] (13-86)
  IPR036865 CRAL-TRIO lipid binding domain superfamily [G3DSA:3.40.525.10] (4-171)
  IPR036865 CRAL-TRIO lipid binding domain superfamily [SSF52087] (93-167)
  IPR052578 Phosphatidylinositol Transfer CRAL-TRIO Domain-Containing Protein [PTHR45824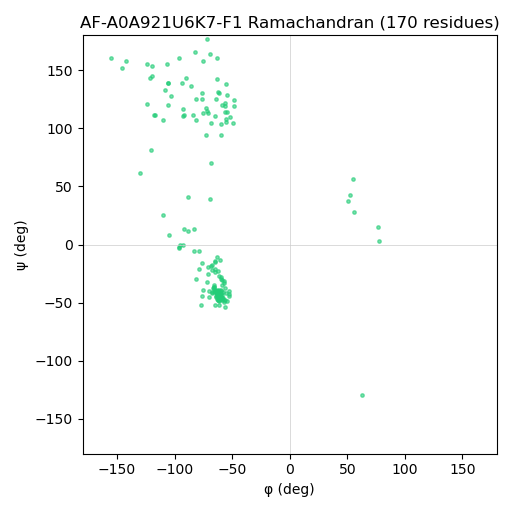] (8-163)

Secondary structure (DSSP, 8-state):
----------------SSHHHHHHHHHHHHHHHTTHHHHSTTTTSHHHHHHHHHHTTT-HHHHHHHHHHHHHHHHHH-GGG--GGGS-HHHHHHT-EE--S-B-TTS-BEEEE-TT---SS-HHHHHHHHHHHHHHHHHHTTT-SS---EEEE--TT--GGG--PPPP----

Mean predicted aligned error: 9.59 Å